Protein AF-A0A3M1WD05-F1 (afdb_monomer_lite)

pLDDT: mean 80.83, std 12.12, range [48.56, 91.0]

Secondary structure (DSSP, 8-state):
----HHHHHHHHTS-HHHHHHHHHHHHHTTSEEEETTEEEES-HHHH------

Foldseek 3Di:
DQDDLVNVCVVVVHDSVVSVVVQVVCVVVVQWDDDPSDIDGRDPVVVDDPPDD

Structure (mmCIF, N/CA/C/O backbone):
data_AF-A0A3M1WD05-F1
#
_entry.id   AF-A0A3M1WD05-F1
#
loop_
_atom_site.group_PDB
_atom_site.id
_atom_site.type_symbol
_atom_site.label_atom_id
_atom_site.label_alt_id
_atom_site.label_comp_id
_atom_site.label_asym_id
_atom_site.label_entity_id
_atom_site.label_seq_id
_atom_site.pdbx_PDB_ins_code
_atom_site.Cartn_x
_atom_site.Cartn_y
_atom_site.Cartn_z
_atom_site.occupancy
_atom_site.B_iso_or_equiv
_atom_site.auth_seq_id
_atom_site.auth_comp_id
_atom_site.auth_asym_id
_atom_site.auth_atom_id
_atom_site.pdbx_PDB_model_num
ATOM 1 N N . MET A 1 1 ? -0.319 -13.559 6.764 1.00 49.22 1 MET A N 1
ATOM 2 C CA . MET A 1 1 ? 1.110 -13.209 6.917 1.00 49.22 1 MET A CA 1
ATOM 3 C C . MET A 1 1 ? 1.264 -11.755 6.512 1.00 49.22 1 MET A C 1
ATOM 5 O O . MET A 1 1 ? 0.821 -11.436 5.413 1.00 49.22 1 MET A O 1
ATOM 9 N N . PRO A 1 2 ? 1.800 -10.869 7.364 1.00 63.19 2 PRO A N 1
ATOM 10 C CA . PRO A 1 2 ? 2.056 -9.488 6.969 1.00 63.19 2 PRO A CA 1
ATOM 11 C C . PRO A 1 2 ? 3.179 -9.483 5.924 1.00 63.19 2 PRO A C 1
ATOM 13 O O . PRO A 1 2 ? 4.321 -9.802 6.245 1.00 63.19 2 PRO A O 1
ATOM 16 N N . ILE A 1 3 ? 2.856 -9.186 4.665 1.00 67.00 3 ILE A N 1
ATOM 17 C CA . ILE A 1 3 ? 3.868 -9.058 3.610 1.00 67.00 3 ILE A CA 1
ATOM 18 C C . ILE A 1 3 ? 4.518 -7.689 3.773 1.00 67.00 3 ILE A C 1
ATOM 20 O O . ILE A 1 3 ? 3.833 -6.664 3.724 1.00 67.00 3 ILE A O 1
ATOM 24 N N . ARG A 1 4 ? 5.839 -7.643 3.967 1.00 77.19 4 ARG A N 1
ATOM 25 C CA . ARG A 1 4 ? 6.544 -6.360 4.007 1.00 77.19 4 ARG A CA 1
ATOM 26 C C . ARG A 1 4 ? 6.621 -5.796 2.591 1.00 77.19 4 ARG A C 1
ATOM 28 O O . ARG A 1 4 ? 6.872 -6.523 1.635 1.00 77.19 4 ARG A O 1
ATOM 35 N N . GLN A 1 5 ? 6.436 -4.486 2.437 1.00 75.69 5 GLN A N 1
ATOM 36 C CA . GLN A 1 5 ? 6.371 -3.844 1.114 1.00 75.69 5 GLN A CA 1
ATOM 37 C C . GLN A 1 5 ? 7.621 -4.094 0.252 1.00 75.69 5 GLN A C 1
ATOM 39 O O . GLN A 1 5 ? 7.512 -4.197 -0.965 1.00 75.69 5 GLN A O 1
ATOM 44 N N . TRP A 1 6 ? 8.795 -4.254 0.873 1.00 79.94 6 TRP A N 1
ATOM 45 C CA . TRP A 1 6 ? 10.033 -4.604 0.171 1.00 79.94 6 TRP A CA 1
ATOM 46 C C . TRP A 1 6 ? 10.029 -6.038 -0.384 1.00 79.94 6 TRP A C 1
ATOM 48 O O . TRP A 1 6 ? 10.613 -6.281 -1.437 1.00 79.94 6 TRP A O 1
ATOM 58 N N . GLU A 1 7 ? 9.362 -6.982 0.289 1.00 84.56 7 GLU A N 1
ATOM 59 C CA . GLU A 1 7 ? 9.199 -8.357 -0.198 1.00 84.56 7 GLU A CA 1
ATOM 60 C C . GLU A 1 7 ? 8.304 -8.337 -1.431 1.00 84.56 7 GLU A C 1
ATOM 62 O O . GLU A 1 7 ? 8.671 -8.880 -2.468 1.00 84.56 7 GLU A O 1
ATOM 67 N N . LEU A 1 8 ? 7.174 -7.627 -1.344 1.00 83.12 8 LEU A N 1
ATOM 68 C CA . LEU A 1 8 ? 6.238 -7.473 -2.455 1.00 83.12 8 LEU A CA 1
ATOM 69 C C . LEU A 1 8 ? 6.897 -6.805 -3.670 1.00 83.12 8 LEU A C 1
ATOM 71 O O . LEU A 1 8 ? 6.748 -7.282 -4.790 1.00 83.12 8 LEU A O 1
ATOM 75 N N . ALA A 1 9 ? 7.685 -5.755 -3.438 1.00 86.62 9 ALA A N 1
ATOM 76 C CA . ALA A 1 9 ? 8.455 -5.070 -4.470 1.00 86.62 9 ALA A CA 1
ATOM 77 C C . ALA A 1 9 ? 9.423 -6.021 -5.187 1.00 86.62 9 ALA A C 1
ATOM 79 O O . ALA A 1 9 ? 9.448 -6.081 -6.416 1.00 86.62 9 ALA A O 1
ATOM 80 N N . ARG A 1 10 ? 10.162 -6.828 -4.415 1.00 88.19 10 ARG A N 1
ATOM 81 C CA . ARG A 1 10 ? 11.084 -7.834 -4.948 1.00 88.19 10 ARG A CA 1
ATOM 82 C C . ARG A 1 10 ? 10.362 -8.913 -5.757 1.00 88.19 10 ARG A C 1
ATOM 84 O O . ARG A 1 10 ? 10.863 -9.286 -6.811 1.00 88.19 10 ARG A O 1
ATOM 91 N N . TYR A 1 11 ? 9.215 -9.406 -5.289 1.00 87.69 11 TYR A N 1
ATOM 92 C CA . TYR A 1 11 ? 8.435 -10.420 -6.011 1.00 87.69 11 TYR A CA 1
ATOM 93 C C . TYR A 1 11 ? 7.862 -9.897 -7.329 1.00 87.69 11 TYR A C 1
ATOM 95 O O . TYR A 1 11 ? 7.825 -10.630 -8.311 1.00 87.69 11 TYR A O 1
ATOM 103 N N . LEU A 1 12 ? 7.432 -8.637 -7.351 1.00 85.56 12 LEU A N 1
ATOM 104 C CA . LEU A 1 12 ? 6.809 -8.008 -8.515 1.00 85.56 12 LEU A CA 1
ATOM 105 C C . LEU A 1 12 ? 7.818 -7.332 -9.460 1.00 85.56 12 LEU A C 1
ATOM 107 O O . LEU A 1 12 ? 7.419 -6.819 -10.500 1.00 85.56 12 LEU A O 1
ATOM 111 N N . GLY A 1 13 ? 9.112 -7.307 -9.118 1.00 90.75 13 GLY A N 1
ATOM 112 C CA . GLY A 1 13 ? 10.147 -6.657 -9.931 1.00 90.75 13 GLY A CA 1
ATOM 113 C C . GLY A 1 13 ? 10.010 -5.130 -10.015 1.00 90.75 13 GLY A C 1
ATOM 114 O O . GLY A 1 13 ? 10.476 -4.522 -10.974 1.00 90.75 13 GLY A O 1
ATOM 115 N N . ILE A 1 14 ? 9.369 -4.505 -9.025 1.00 90.88 14 ILE A N 1
AT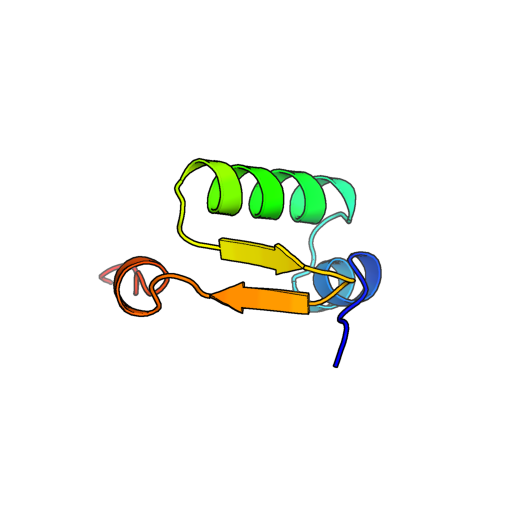OM 116 C CA . ILE A 1 14 ? 9.094 -3.059 -8.963 1.00 90.88 14 ILE A CA 1
ATOM 117 C C . ILE A 1 14 ? 9.761 -2.433 -7.737 1.00 90.88 14 ILE A C 1
ATOM 119 O O . ILE A 1 14 ? 10.264 -3.128 -6.855 1.00 90.88 14 ILE A O 1
ATOM 123 N N . THR A 1 15 ? 9.782 -1.103 -7.654 1.00 91.00 15 THR A N 1
ATOM 124 C CA . THR A 1 15 ? 10.377 -0.412 -6.503 1.00 91.00 15 THR A CA 1
ATOM 125 C C . THR A 1 15 ? 9.435 -0.421 -5.291 1.00 91.00 15 THR A C 1
ATOM 127 O O . THR A 1 15 ? 8.212 -0.371 -5.457 1.00 91.00 15 THR A O 1
ATOM 130 N N . PRO A 1 16 ? 9.962 -0.418 -4.050 1.00 87.62 16 PRO A N 1
ATOM 131 C CA . PRO A 1 16 ? 9.137 -0.287 -2.847 1.00 87.62 16 PRO A CA 1
ATOM 132 C C . PRO A 1 16 ? 8.258 0.969 -2.851 1.00 87.62 16 PRO A C 1
ATOM 134 O O . PRO A 1 16 ? 7.113 0.925 -2.413 1.00 87.62 16 PRO A O 1
ATOM 137 N N . GLN A 1 17 ? 8.765 2.082 -3.389 1.00 90.75 17 GLN A N 1
ATOM 138 C CA . GLN A 1 17 ? 8.009 3.327 -3.525 1.00 90.75 17 GLN A CA 1
ATOM 139 C C . GLN A 1 17 ? 6.806 3.154 -4.455 1.00 90.75 17 GLN A C 1
ATOM 141 O O . GLN A 1 17 ? 5.721 3.649 -4.151 1.00 90.75 17 GLN A O 1
ATOM 146 N N . TYR A 1 18 ? 6.984 2.434 -5.566 1.00 89.19 18 TYR A N 1
ATOM 147 C CA . TYR A 1 18 ? 5.895 2.151 -6.492 1.00 89.19 18 TYR A CA 1
ATOM 148 C C . TYR A 1 18 ? 4.836 1.246 -5.852 1.00 89.19 18 TYR A C 1
ATOM 150 O O . TYR A 1 18 ? 3.653 1.549 -5.956 1.00 89.19 18 TYR A O 1
ATOM 158 N N . VAL A 1 19 ? 5.243 0.213 -5.101 1.00 89.31 19 VAL A N 1
ATOM 159 C CA . VAL A 1 19 ? 4.315 -0.622 -4.313 1.00 89.31 19 VAL A CA 1
ATOM 160 C C . VAL A 1 19 ? 3.494 0.226 -3.346 1.00 89.31 19 VAL A C 1
ATOM 162 O O . VAL A 1 19 ? 2.274 0.103 -3.305 1.00 89.31 19 VAL A O 1
ATOM 165 N N . THR A 1 20 ? 4.142 1.100 -2.575 1.00 87.69 20 THR A N 1
ATOM 166 C CA . THR A 1 20 ? 3.447 1.968 -1.615 1.00 87.69 20 THR A CA 1
ATOM 167 C C . THR A 1 20 ? 2.433 2.870 -2.301 1.00 87.69 20 THR A C 1
ATOM 169 O O . THR A 1 20 ? 1.313 3.005 -1.813 1.00 87.69 20 THR A O 1
ATOM 172 N N . ARG A 1 21 ? 2.809 3.460 -3.440 1.00 90.75 21 ARG A N 1
ATOM 173 C CA . ARG A 1 21 ? 1.917 4.309 -4.228 1.00 90.75 21 ARG A CA 1
ATOM 174 C C . ARG A 1 21 ? 0.726 3.520 -4.773 1.00 90.75 21 ARG A C 1
ATOM 176 O O . ARG A 1 21 ? -0.401 3.957 -4.586 1.00 90.75 21 ARG A O 1
ATOM 183 N N . LEU A 1 22 ? 0.972 2.362 -5.385 1.00 88.81 22 LEU A N 1
ATOM 184 C CA . LEU A 1 22 ? -0.070 1.504 -5.946 1.00 88.81 22 LEU A CA 1
ATOM 185 C C . LEU A 1 22 ? -1.067 1.056 -4.871 1.00 88.81 22 LEU A C 1
ATOM 187 O O . LEU A 1 22 ? -2.270 1.157 -5.070 1.00 88.81 22 LEU A O 1
ATOM 191 N N . LEU A 1 23 ? -0.573 0.609 -3.713 1.00 87.88 23 LEU A N 1
ATOM 192 C CA . LEU A 1 23 ? -1.437 0.215 -2.600 1.00 87.88 23 LEU A CA 1
ATOM 193 C C . LEU A 1 23 ? -2.283 1.387 -2.090 1.00 87.88 23 LEU A C 1
ATOM 195 O O . LEU A 1 23 ? -3.448 1.177 -1.786 1.00 87.88 23 LEU A O 1
ATOM 199 N N . GLY A 1 24 ? -1.724 2.601 -2.026 1.00 90.31 24 GLY A N 1
ATOM 200 C CA . GLY A 1 24 ? -2.490 3.799 -1.670 1.00 90.31 24 GLY A CA 1
ATOM 201 C C . GLY A 1 24 ? -3.615 4.093 -2.664 1.00 90.31 24 GLY A C 1
ATOM 202 O O . GLY A 1 24 ? -4.740 4.330 -2.251 1.00 90.31 24 GLY A O 1
ATOM 203 N N . GLN A 1 25 ? -3.347 3.979 -3.968 1.00 90.94 25 GLN A N 1
ATOM 204 C CA . GLN A 1 25 ? -4.380 4.166 -4.995 1.00 90.94 25 GLN A CA 1
ATOM 205 C C . GLN A 1 25 ? -5.513 3.137 -4.863 1.00 90.94 25 GLN A C 1
ATOM 207 O O . GLN A 1 25 ? -6.682 3.502 -4.902 1.00 90.94 25 GLN A O 1
ATOM 212 N N . LEU A 1 26 ? -5.181 1.863 -4.633 1.00 88.44 26 LEU A N 1
ATOM 213 C CA . LEU A 1 26 ? -6.183 0.808 -4.440 1.00 88.44 26 LEU A CA 1
ATOM 214 C C . LEU A 1 26 ? -7.024 1.008 -3.168 1.00 88.44 26 LEU A C 1
ATOM 216 O O . LEU A 1 26 ? -8.179 0.584 -3.124 1.00 88.44 26 LEU A O 1
ATOM 220 N N . GLU A 1 27 ? -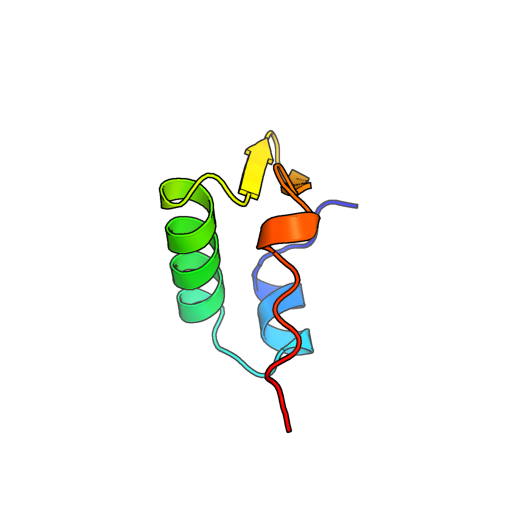6.461 1.630 -2.132 1.00 90.38 27 GLU A N 1
ATOM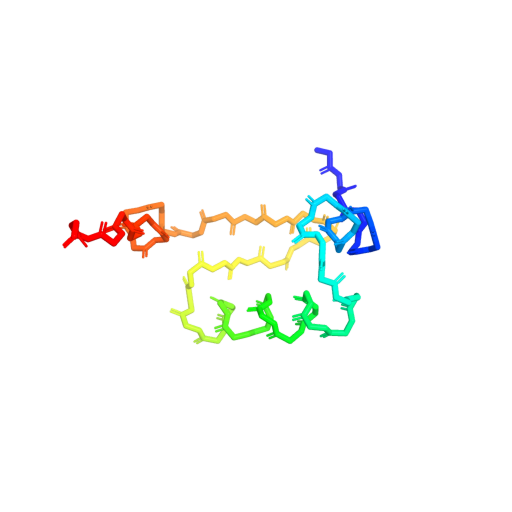 221 C CA . GLU A 1 27 ? -7.215 2.023 -0.938 1.00 90.38 27 GLU A CA 1
ATOM 222 C C . GLU A 1 27 ? -8.164 3.183 -1.205 1.00 90.38 27 GLU A C 1
ATOM 224 O O . GLU A 1 27 ? -9.329 3.105 -0.818 1.00 90.38 27 GLU A O 1
ATOM 229 N N . ASP A 1 28 ? -7.692 4.221 -1.898 1.00 90.69 28 ASP A N 1
ATOM 230 C CA . ASP A 1 28 ? -8.513 5.374 -2.280 1.00 90.69 28 ASP A CA 1
ATOM 231 C C . ASP A 1 28 ? -9.691 4.948 -3.180 1.00 90.69 28 ASP A C 1
ATOM 233 O O . ASP A 1 28 ? -10.792 5.487 -3.083 1.00 90.69 28 ASP A O 1
ATOM 237 N N . GLU A 1 29 ? -9.490 3.925 -4.015 1.00 89.75 29 GLU A N 1
ATOM 238 C CA . GLU A 1 29 ? -10.524 3.312 -4.862 1.00 89.75 29 GLU A CA 1
ATOM 239 C C . GLU A 1 29 ? -11.459 2.340 -4.108 1.00 89.75 29 GLU A C 1
ATOM 241 O O . GLU A 1 29 ? -12.420 1.807 -4.684 1.00 89.75 29 GLU A O 1
ATOM 246 N N . GLY A 1 30 ? -11.191 2.098 -2.820 1.00 89.12 30 GLY A N 1
ATOM 247 C CA . GLY A 1 30 ? -11.957 1.204 -1.952 1.00 89.12 30 GLY A CA 1
ATOM 248 C C . GLY A 1 30 ? -11.805 -0.284 -2.282 1.00 89.12 30 GLY A C 1
ATOM 249 O O . GLY A 1 30 ? -12.635 -1.090 -1.868 1.00 89.12 30 GLY A O 1
ATOM 250 N N . LEU A 1 31 ? -10.776 -0.665 -3.045 1.00 88.25 31 LEU A N 1
ATOM 251 C CA . LEU A 1 31 ? -10.505 -2.050 -3.455 1.00 88.25 31 LEU A CA 1
ATOM 252 C C . LEU A 1 31 ? -9.713 -2.824 -2.395 1.00 88.25 31 LEU A C 1
ATOM 254 O O . LEU A 1 31 ? -9.783 -4.055 -2.318 1.00 88.25 31 LEU A O 1
ATOM 258 N N . LEU A 1 32 ? -8.965 -2.099 -1.566 1.00 89.00 32 LEU A N 1
ATOM 259 C CA . LEU A 1 32 ? -8.079 -2.641 -0.548 1.00 89.00 32 LEU A CA 1
ATOM 260 C C . LEU A 1 32 ? -8.235 -1.878 0.773 1.00 89.00 32 LEU A C 1
ATOM 262 O O . LEU A 1 32 ? -8.561 -0.698 0.785 1.00 89.00 32 LEU A O 1
ATOM 266 N N . LEU A 1 33 ? -7.973 -2.554 1.892 1.00 88.00 33 LEU A N 1
ATOM 267 C CA . LEU A 1 33 ? -7.868 -1.948 3.219 1.00 88.00 33 LEU A CA 1
ATOM 268 C C . LEU A 1 33 ? -6.573 -2.402 3.906 1.00 88.00 33 LEU A C 1
ATOM 270 O O . LEU A 1 33 ? -6.301 -3.605 3.984 1.00 88.00 33 LEU A O 1
ATOM 274 N N . ARG A 1 34 ? -5.801 -1.467 4.477 1.00 85.81 34 ARG A N 1
ATOM 275 C CA . ARG A 1 34 ? -4.702 -1.779 5.406 1.00 85.81 34 ARG A CA 1
ATOM 276 C C . ARG A 1 34 ? -5.162 -1.744 6.856 1.00 85.81 34 ARG A C 1
ATOM 278 O O . ARG A 1 34 ? -5.618 -0.724 7.362 1.00 85.81 34 ARG A O 1
ATOM 285 N N . CYS A 1 35 ? -4.924 -2.836 7.579 1.00 82.75 35 CYS A N 1
ATOM 286 C CA . CYS A 1 35 ? -5.135 -2.888 9.025 1.00 82.75 35 CYS A CA 1
ATOM 287 C C . CYS A 1 35 ? -3.998 -3.648 9.709 1.00 82.75 35 CYS A C 1
ATOM 289 O O . CYS A 1 35 ? -3.792 -4.825 9.441 1.00 82.75 35 CYS A O 1
ATOM 291 N N . LYS A 1 36 ? -3.238 -2.989 10.598 1.00 80.31 36 LYS A N 1
ATOM 292 C CA . LYS A 1 36 ? -2.160 -3.616 11.399 1.00 80.31 36 LYS A CA 1
ATOM 293 C C . LYS A 1 36 ? -1.179 -4.483 10.576 1.00 80.31 36 LYS A C 1
ATOM 295 O O . LYS A 1 36 ? -0.788 -5.563 11.009 1.00 80.31 36 LYS A O 1
ATOM 300 N N . GLY A 1 37 ? -0.800 -4.031 9.376 1.00 75.88 37 GLY A N 1
ATOM 301 C CA . GLY A 1 37 ? 0.105 -4.768 8.478 1.00 75.88 37 GLY A CA 1
ATOM 302 C C . GLY A 1 37 ? -0.560 -5.864 7.631 1.00 75.88 37 GLY A C 1
ATOM 303 O O . GLY A 1 37 ? 0.135 -6.573 6.907 1.00 75.88 37 GLY A O 1
ATOM 304 N N . TRP A 1 38 ? -1.886 -5.994 7.693 1.00 81.06 38 TRP A N 1
ATOM 305 C CA . TRP A 1 38 ? -2.680 -6.837 6.804 1.00 81.06 38 TRP A CA 1
ATOM 306 C C . TRP A 1 38 ? -3.194 -6.029 5.619 1.00 81.06 38 TRP A C 1
ATOM 308 O O . TRP A 1 38 ? -3.616 -4.888 5.793 1.00 81.06 38 TRP A O 1
ATOM 318 N N . LEU A 1 39 ? -3.180 -6.652 4.442 1.00 85.44 39 LEU A N 1
ATOM 319 C CA . LEU A 1 39 ? -3.874 -6.188 3.246 1.00 85.44 39 LEU A CA 1
ATOM 320 C C . LEU A 1 39 ? -5.153 -7.014 3.118 1.00 85.44 39 LEU A C 1
ATOM 322 O O . LEU A 1 39 ? -5.085 -8.235 2.967 1.00 85.44 39 LEU A O 1
ATOM 326 N N . ILE A 1 40 ? -6.302 -6.361 3.231 1.00 87.69 40 ILE A N 1
ATOM 327 C CA . ILE A 1 40 ? -7.617 -6.983 3.100 1.00 87.69 40 ILE A CA 1
ATOM 328 C C . ILE A 1 40 ? -8.173 -6.552 1.750 1.00 87.69 40 ILE A C 1
ATOM 330 O O . ILE A 1 40 ? -8.302 -5.358 1.488 1.00 87.69 40 ILE A O 1
ATOM 334 N N . ILE A 1 41 ? -8.486 -7.518 0.893 1.00 87.69 41 ILE A N 1
ATOM 335 C CA . ILE A 1 41 ? -9.171 -7.245 -0.369 1.00 87.69 41 ILE A CA 1
ATOM 336 C C . ILE A 1 41 ? -10.640 -6.999 -0.029 1.00 87.69 41 ILE A C 1
ATOM 338 O O . ILE A 1 41 ? -11.316 -7.912 0.445 1.00 87.69 41 ILE A O 1
ATOM 342 N N . ALA A 1 42 ? -11.100 -5.763 -0.215 1.00 85.69 42 ALA A N 1
ATOM 343 C CA . ALA A 1 42 ? -12.460 -5.359 0.132 1.00 85.69 42 ALA A 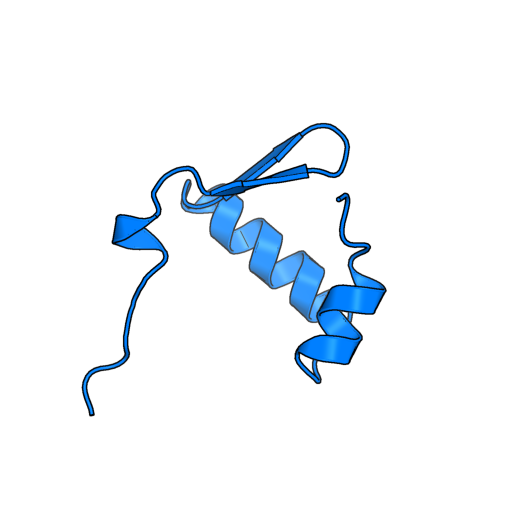CA 1
ATOM 344 C C . ALA A 1 42 ? -13.475 -5.866 -0.899 1.00 85.69 42 ALA A C 1
ATOM 346 O O . ALA A 1 42 ? -14.556 -6.318 -0.529 1.00 85.69 42 ALA A O 1
ATOM 347 N N . ASP A 1 43 ? -13.095 -5.848 -2.179 1.00 80.31 43 ASP A N 1
ATOM 348 C CA . ASP A 1 43 ? -13.913 -6.348 -3.281 1.00 80.31 43 ASP A CA 1
ATOM 349 C C . ASP A 1 43 ? -13.059 -7.180 -4.259 1.00 80.31 43 ASP A C 1
ATOM 351 O O . ASP A 1 43 ? -12.401 -6.634 -5.152 1.00 80.31 43 ASP A O 1
ATOM 355 N N . PRO A 1 44 ? -13.042 -8.518 -4.107 1.00 78.88 44 PRO A N 1
ATOM 356 C CA . PRO A 1 44 ? -12.284 -9.399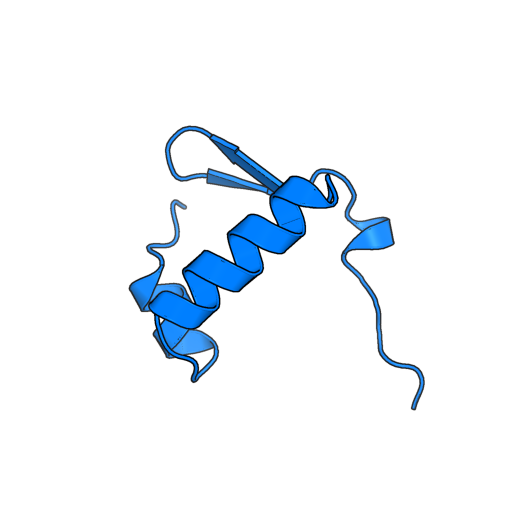 -4.989 1.00 78.88 44 PRO A CA 1
ATOM 357 C C . PRO A 1 44 ? -12.744 -9.344 -6.448 1.00 78.88 44 PRO A C 1
ATOM 359 O O . PRO A 1 44 ? -11.929 -9.559 -7.341 1.00 78.88 44 PRO A O 1
ATOM 362 N N . HIS A 1 45 ? -14.021 -9.049 -6.705 1.00 79.88 45 HIS A N 1
ATOM 363 C CA . HIS A 1 45 ? -14.569 -9.023 -8.061 1.00 79.88 45 HIS A CA 1
ATOM 364 C C . HIS A 1 45 ? -14.096 -7.800 -8.842 1.00 79.88 45 HIS A C 1
ATOM 366 O O . HIS A 1 45 ? -13.889 -7.896 -10.047 1.00 79.88 45 HIS A O 1
ATOM 372 N N . ARG A 1 46 ? -13.881 -6.672 -8.157 1.00 78.62 46 ARG A N 1
ATOM 373 C CA . ARG A 1 46 ? -13.322 -5.456 -8.763 1.00 78.62 46 ARG A CA 1
ATOM 374 C C . ARG A 1 46 ? -11.797 -5.461 -8.840 1.00 78.62 46 ARG A C 1
ATOM 376 O O . ARG A 1 46 ? -11.233 -4.798 -9.703 1.00 78.62 46 ARG A O 1
ATOM 383 N N . LEU A 1 47 ? -11.120 -6.196 -7.956 1.00 75.62 47 LEU A N 1
ATOM 384 C CA . LEU A 1 47 ? -9.659 -6.313 -7.994 1.00 75.62 47 LEU A CA 1
ATOM 385 C C . LEU A 1 47 ? -9.177 -7.184 -9.168 1.00 75.62 47 LEU A C 1
ATOM 387 O O . LEU A 1 47 ? -8.096 -6.962 -9.712 1.00 75.62 47 LEU A O 1
ATOM 391 N N . TRP A 1 48 ? -9.974 -8.177 -9.568 1.00 67.62 48 TRP A N 1
ATOM 392 C CA . TRP A 1 48 ? -9.684 -9.020 -10.723 1.00 67.62 48 TRP A CA 1
ATOM 393 C C . TRP A 1 48 ? -10.118 -8.347 -12.024 1.00 67.62 48 TRP A C 1
ATOM 395 O O . TRP A 1 48 ? -11.221 -8.559 -12.517 1.00 67.62 48 TRP A O 1
ATOM 405 N N . HIS A 1 49 ? -9.195 -7.627 -12.651 1.00 59.84 49 HIS A N 1
ATOM 406 C CA . HIS A 1 49 ? -9.243 -7.423 -14.092 1.00 59.84 49 HIS A CA 1
ATOM 407 C C . HIS A 1 49 ? -8.253 -8.390 -14.737 1.00 59.84 49 HIS A C 1
ATOM 409 O O . HIS A 1 49 ? -7.046 -8.161 -14.730 1.00 59.84 49 HIS A O 1
ATOM 415 N N . ARG A 1 50 ? -8.755 -9.494 -15.303 1.00 48.56 50 ARG A N 1
ATOM 416 C CA . ARG A 1 50 ? -8.039 -10.130 -16.412 1.00 48.56 50 ARG A CA 1
ATOM 417 C C . ARG A 1 50 ? -8.056 -9.078 -17.528 1.00 48.56 50 ARG A C 1
ATOM 419 O O . ARG A 1 50 ? -9.160 -8.722 -17.934 1.00 48.56 50 ARG A O 1
ATOM 426 N N . PRO A 1 51 ? -6.920 -8.522 -17.983 1.00 53.09 51 PRO A N 1
ATOM 427 C CA . PRO A 1 51 ? -6.953 -7.8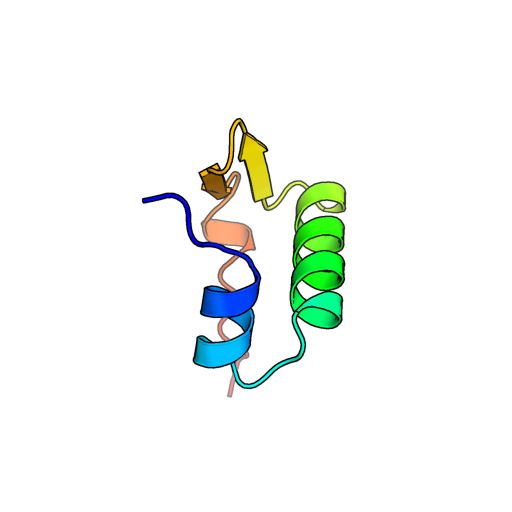08 -19.245 1.00 53.09 51 PRO A CA 1
ATOM 428 C C . PRO A 1 51 ? -7.447 -8.812 -20.291 1.00 53.09 51 PRO A C 1
ATOM 430 O O . PRO A 1 51 ? -6.911 -9.923 -20.385 1.00 53.09 51 PRO A O 1
ATOM 433 N N . ASP A 1 52 ? -8.538 -8.466 -20.973 1.00 50.84 52 ASP A N 1
ATOM 434 C CA . ASP A 1 52 ? -8.945 -9.167 -22.188 1.00 50.84 52 ASP A CA 1
ATOM 435 C C . ASP A 1 52 ? -7.761 -9.155 -23.185 1.00 50.84 52 ASP A C 1
ATOM 437 O O . ASP A 1 52 ? -6.938 -8.234 -23.127 1.00 50.84 52 ASP A O 1
ATOM 441 N N . PRO A 1 53 ? -7.622 -10.220 -23.997 1.00 50.75 53 PRO A N 1
ATOM 442 C CA . PRO A 1 53 ? -6.414 -10.581 -24.747 1.00 50.75 53 PRO A CA 1
ATOM 443 C C . PRO A 1 53 ? -5.900 -9.526 -25.732 1.00 50.75 53 PRO A C 1
ATOM 445 O O . PRO A 1 53 ? -6.712 -8.738 -26.265 1.00 50.75 53 PRO A O 1
#

Sequence (53 aa):
MPIRQWELARYLGITPQYVTRLLGQLEDEGLLLRCKGWLIIADPHRLWHRPDP

Radius of gyration: 11.73 Å; chains: 1; bounding box: 26×19×36 Å